Protein 5J2Y (pdb70)

Foldseek 3Di:
DPQQPLLVLVVVCVVVVHQLQRSQVLVPGHSVRSVCSNVGDRDDVVNVVVSVCVVVPNADSVNSVVVVD/DQCLCVLVVVCVVVVHQLQRSQVLVPAHSVRSVCVNVRDDDDVVNVVVVVCVVVVVADSVNSVVVVD

Sequence (136 aa):
TQPQNAFRAKATRTARRRESQETFWSRFGISQSCGSRFENGENLPFPIYLLLHFYIEGQITDRQLADLRRGPQNAFRAKATRTARRESQETFWSRFGISQSCGSRFENGENLPFPIYLLLHFYIEGQITDRQLADLRG

InterPro domains:
  IPR010982 Lambda repressor-like, DNA-binding domain superfamily [SSF47413] (17-58)
  IPR055172 RsaL-like, HTH domain [PF22495] (18-61)

B-factor: mean 52.58, std 37.65, range [19.37, 332.42]

Structure (mmCIF, N/CA/C/O backbone):
data_5J2Y
#
_entry.id   5J2Y
#
_cell.length_a   97.245
_cell.length_b   52.983
_cell.length_c   69.809
_cell.angle_alpha   90.00
_cell.angle_beta   90.00
_cell.angle_gamma   90.00
#
_symmetry.space_group_name_H-M   'P 21 21 2'
#
loop_
_entity.id
_entity.type
_entity.pdbx_description
1 polymer 'Regulatory protein'
2 polymer 'DNA (26-MER)'
3 polymer 'DNA (26-MER)'
4 water water
#
loop_
_atom_site.group_PDB
_atom_site.id
_atom_site.type_symbol
_atom_site.label_atom_id
_atom_site.label_alt_id
_atom_site.label_comp_id
_atom_site.label_asym_id
_atom_site.label_entity_id
_atom_site.label_seq_id
_atom_site.pdbx_PDB_ins_code
_atom_site.Cartn_x
_atom_site.Cartn_y
_atom_site.Cartn_z
_atom_site.occupancy
_atom_site.B_iso_or_equiv
_atom_site.auth_seq_id
_atom_site.auth_comp_id
_atom_site.auth_asym_id
_atom_site.auth_atom_id
_atom_site.pdbx_PDB_model_num
ATOM 1 N N . THR A 1 7 ? -12.419 -12.946 4.229 1.00 83.05 7 THR A N 1
ATOM 2 C CA . THR A 1 7 ? -13.729 -12.311 3.867 1.00 85.72 7 THR A CA 1
ATOM 3 C C . THR A 1 7 ? -13.663 -10.784 3.905 1.00 82.00 7 THR A C 1
ATOM 4 O O . THR A 1 7 ? -14.064 -10.112 2.948 1.00 86.81 7 THR A O 1
ATOM 5 N N . GLN A 1 8 ? -13.115 -10.274 5.011 1.00 73.43 8 GLN A N 1
ATOM 6 C CA . GLN A 1 8 ? -12.936 -8.834 5.290 1.00 62.74 8 GLN A CA 1
ATOM 7 C C . GLN A 1 8 ? -12.298 -7.930 4.186 1.00 55.92 8 GLN A C 1
ATOM 8 O O . GLN A 1 8 ? -12.713 -6.795 4.068 1.00 51.41 8 GLN A O 1
ATOM 11 N N . PRO A 1 9 ? -11.294 -8.390 3.395 1.00 60.26 9 PRO A N 1
ATOM 12 C CA . PRO A 1 9 ? -10.711 -7.368 2.462 1.00 59.03 9 PRO A CA 1
ATOM 13 C C . PRO A 1 9 ? -11.709 -6.731 1.463 1.00 51.74 9 PRO A C 1
ATOM 14 O O . PRO A 1 9 ? -11.533 -5.581 1.064 1.00 42.77 9 PRO A O 1
ATOM 18 N N . GLN A 1 10 ? -12.735 -7.487 1.079 1.00 53.68 10 GLN A N 1
ATOM 19 C CA . GLN A 1 10 ? -13.757 -7.014 0.140 1.00 50.32 10 GLN A CA 1
ATOM 20 C C . GLN A 1 10 ? -14.691 -6.000 0.775 1.00 44.06 10 GLN A C 1
ATOM 21 O O . GLN A 1 10 ? -15.280 -5.201 0.066 1.00 54.10 10 GLN A O 1
ATOM 24 N N . ASN A 1 11 ? -14.814 -6.021 2.101 1.00 38.95 11 ASN A N 1
ATOM 25 C CA . ASN A 1 11 ? -15.720 -5.118 2.848 1.00 39.35 11 ASN A CA 1
ATOM 26 C C . ASN A 1 11 ? -15.072 -3.920 3.512 1.00 35.29 11 ASN A C 1
ATOM 27 O O . ASN A 1 11 ? -15.728 -2.986 3.975 1.00 38.25 11 ASN A O 1
ATOM 40 N N . ALA A 1 13 ? -13.252 -1.445 2.510 1.00 27.57 13 ALA A N 1
ATOM 41 C CA . ALA A 1 13 ? -13.402 -0.141 1.911 1.00 32.61 13 ALA A CA 1
ATOM 42 C C . ALA A 1 13 ? -14.745 0.476 2.271 1.00 35.60 13 ALA A C 1
ATOM 43 O O . ALA A 1 13 ? -14.817 1.663 2.605 1.00 33.61 13 ALA A O 1
ATOM 45 N N . PHE A 1 14 ? -15.793 -0.346 2.278 1.00 32.34 14 PHE A N 1
ATOM 46 C CA . PHE A 1 14 ? -17.103 0.141 2.711 1.00 33.21 14 PHE A CA 1
ATOM 47 C C . PHE A 1 14 ? -17.108 0.557 4.179 1.00 36.26 14 PHE A C 1
ATOM 48 O O . PHE A 1 14 ? -17.752 1.548 4.556 1.00 38.16 14 PHE A O 1
ATOM 56 N N . ARG A 1 15 ? -16.381 -0.189 5.007 1.00 33.28 15 ARG A N 1
ATOM 57 C CA . ARG A 1 15 ? -16.278 0.142 6.420 1.00 37.64 15 ARG A CA 1
ATOM 58 C C . ARG A 1 15 ? -15.629 1.515 6.436 1.00 36.25 15 ARG A C 1
ATOM 59 O O . ARG A 1 15 ? -16.190 2.481 6.954 1.00 37.44 15 ARG A O 1
ATOM 67 N N . ALA A 1 16 ? -14.442 1.588 5.843 1.00 32.78 16 ALA A N 1
ATOM 68 C CA . ALA A 1 16 ? -13.702 2.854 5.715 1.00 33.49 16 ALA A CA 1
ATOM 69 C C . ALA A 1 16 ? -14.579 4.034 5.340 1.00 32.61 16 ALA A C 1
ATOM 70 O O . ALA A 1 16 ? -14.420 5.103 5.891 1.00 34.66 16 ALA A O 1
ATOM 72 N N . LYS A 1 17 ? -15.489 3.828 4.387 1.00 34.20 17 LYS A N 1
ATOM 73 C CA . LYS A 1 17 ? -16.441 4.855 3.964 1.00 34.16 17 LYS A CA 1
ATOM 74 C C . LYS A 1 17 ? -17.393 5.286 5.075 1.00 36.63 17 LYS A C 1
ATOM 75 O O . LYS A 1 17 ? -17.647 6.482 5.270 1.00 33.83 17 LYS A O 1
ATOM 81 N N . ALA A 1 18 ? -17.918 4.315 5.809 1.00 37.17 18 ALA A N 1
ATOM 82 C CA . ALA A 1 18 ? -18.788 4.623 6.951 1.00 36.25 18 ALA A CA 1
ATOM 83 C C . ALA A 1 18 ? -18.090 5.445 8.035 1.00 36.56 18 ALA A C 1
ATOM 84 O O . ALA A 1 18 ? -18.693 6.307 8.648 1.00 38.77 18 ALA A O 1
ATOM 86 N N . THR A 1 19 ? -16.821 5.150 8.303 1.00 39.37 19 THR A N 1
ATOM 87 C CA . THR A 1 19 ? -16.045 5.917 9.288 1.00 36.43 19 THR A CA 1
ATOM 88 C C . THR A 1 19 ? -15.961 7.363 8.828 1.00 33.19 19 THR A C 1
ATOM 89 O O . THR A 1 19 ? -16.341 8.286 9.540 1.00 36.46 19 THR A O 1
ATOM 93 N N . ARG A 1 20 ? -15.468 7.515 7.609 1.00 33.53 20 ARG A N 1
ATOM 94 C CA . ARG A 1 20 ? -15.222 8.816 6.953 1.00 33.25 20 ARG A CA 1
ATOM 95 C C . ARG A 1 20 ? -16.474 9.665 6.930 1.00 32.82 20 ARG A C 1
ATOM 96 O O . ARG A 1 20 ? -16.433 10.832 7.269 1.00 35.09 20 ARG A O 1
ATOM 104 N N . THR A 1 21 ? -17.563 9.071 6.450 1.00 37.54 21 THR A N 1
ATOM 105 C CA . THR A 1 21 ? -18.912 9.672 6.459 1.00 38.72 21 THR A CA 1
ATOM 106 C C . THR A 1 21 ? -19.299 10.152 7.866 1.00 41.52 21 THR A C 1
ATOM 107 O O . THR A 1 21 ? -19.692 11.305 8.068 1.00 40.03 21 THR A O 1
ATOM 111 N N . ALA A 1 22 ? -19.133 9.271 8.844 1.00 39.81 22 ALA A N 1
ATOM 112 C CA . ALA A 1 22 ? -19.464 9.603 10.228 1.00 39.97 22 ALA A CA 1
ATOM 113 C C . ALA A 1 22 ? -18.634 10.726 10.777 1.00 41.80 22 ALA A C 1
ATOM 114 O O . ALA A 1 22 ? -19.076 11.407 11.687 1.00 45.96 22 ALA A O 1
ATOM 116 N N . ARG A 1 23 ? -17.427 10.925 10.243 1.00 42.83 23 ARG A N 1
ATOM 117 C CA A ARG A 1 23 ? -16.562 12.032 10.682 0.50 40.11 23 ARG A CA 1
ATOM 118 C CA B ARG A 1 23 ? -16.560 12.033 10.685 0.50 39.35 23 ARG A CA 1
ATOM 119 C C . ARG A 1 23 ? -16.728 13.264 9.802 1.00 38.36 23 ARG A C 1
ATOM 120 O O . ARG A 1 23 ? -16.039 14.287 9.993 1.00 41.02 23 ARG A O 1
ATOM 135 N N . ARG A 1 24 ? -17.668 13.163 8.868 1.00 38.30 24 ARG A N 1
ATOM 136 C CA . ARG A 1 24 ? -17.970 14.205 7.920 1.00 41.44 24 ARG A CA 1
ATOM 137 C C . ARG A 1 24 ? -16.680 14.654 7.209 1.00 36.38 24 ARG A C 1
ATOM 138 O O . ARG A 1 24 ? -16.386 15.818 7.151 1.00 39.95 24 ARG A O 1
ATOM 141 N N . GLU A 1 25 ? -15.926 13.699 6.670 1.00 36.47 25 GLU A N 1
ATOM 142 C CA . GLU A 1 25 ? -14.695 14.000 5.915 1.00 35.69 25 GLU A CA 1
ATOM 143 C C . GLU A 1 25 ? -14.851 13.709 4.424 1.00 31.55 25 GLU A C 1
ATOM 144 O O . GLU A 1 25 ? -15.446 12.705 4.033 1.00 34.09 25 GLU A O 1
ATOM 150 N N . SER A 1 26 ? -14.297 14.576 3.594 1.00 27.36 26 SER A N 1
ATOM 151 C CA . SER A 1 26 ? -14.221 14.284 2.194 1.00 27.40 26 SER A CA 1
ATOM 152 C C . SER A 1 26 ? -13.310 13.043 1.916 1.00 28.46 26 SER A C 1
ATOM 153 O O . SER A 1 26 ? -12.442 12.689 2.710 1.00 28.40 26 SER A O 1
ATOM 156 N N . GLN A 1 27 ? -13.492 12.435 0.749 1.00 27.44 27 GLN A N 1
ATOM 157 C CA . GLN A 1 27 ? -12.582 11.426 0.245 1.00 26.48 27 GLN A CA 1
ATOM 158 C C . GLN A 1 27 ? -11.148 11.946 0.204 1.00 28.51 27 GLN A C 1
ATOM 159 O O . GLN A 1 27 ? -10.246 11.253 0.606 1.00 29.14 27 GLN A O 1
ATOM 165 N N . GLU A 1 28 ? -10.957 13.177 -0.253 1.00 29.57 28 GLU A N 1
ATOM 166 C CA . GLU A 1 28 ? -9.613 13.759 -0.343 1.00 32.20 28 GLU A CA 1
ATOM 167 C C . GLU A 1 28 ? -8.978 13.774 1.024 1.00 33.03 28 GLU A C 1
ATOM 168 O O . GLU A 1 28 ? -7.816 13.382 1.175 1.00 29.52 28 GLU A O 1
ATOM 174 N N . THR A 1 29 ? -9.752 14.240 2.014 1.00 32.36 29 THR A N 1
ATOM 175 C CA . THR A 1 29 ? -9.235 14.450 3.362 1.00 31.51 29 THR A CA 1
ATOM 176 C C . THR A 1 29 ? -8.867 13.080 3.941 1.00 30.69 29 THR A C 1
ATOM 177 O O . THR A 1 29 ? -7.782 12.860 4.405 1.00 32.75 29 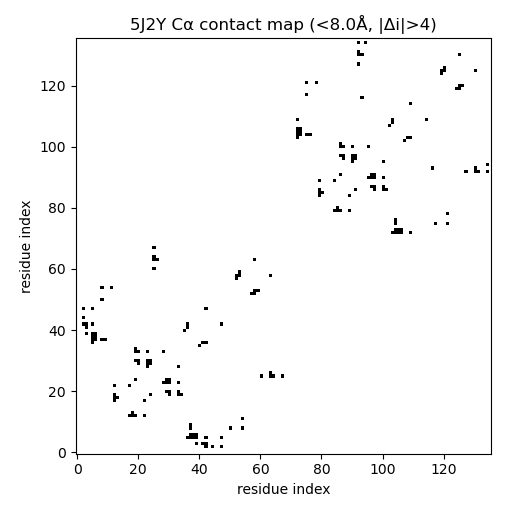THR A O 1
ATOM 181 N N . PHE A 1 30 ? -9.783 12.141 3.829 1.00 29.95 30 PHE A N 1
ATOM 182 C CA . PHE A 1 30 ? -9.629 10.840 4.446 1.00 27.77 30 PHE A CA 1
ATOM 183 C C . PHE A 1 30 ? -8.538 9.995 3.771 1.00 27.76 30 PHE A C 1
ATOM 184 O O . PHE A 1 30 ? -7.592 9.497 4.427 1.00 26.27 30 PHE A O 1
ATOM 192 N N . TRP A 1 31 ? -8.606 9.885 2.453 1.00 26.20 31 TRP A N 1
ATOM 193 C CA . TRP A 1 31 ? -7.681 8.990 1.770 1.00 26.18 31 TRP A CA 1
ATOM 194 C C . TRP A 1 31 ? -6.243 9.500 1.669 1.00 25.93 31 TRP A C 1
ATOM 195 O O . TRP A 1 31 ? -5.300 8.704 1.624 1.00 23.16 31 TRP A O 1
ATOM 206 N N . SER A 1 32 ? -6.079 10.816 1.724 1.00 26.10 32 SER A N 1
ATOM 207 C CA . SER A 1 32 ? -4.755 11.385 1.576 1.00 26.32 32 SER A CA 1
ATOM 208 C C . SER A 1 32 ? -3.886 11.195 2.802 1.00 27.55 32 SER A C 1
ATOM 209 O O . SER A 1 32 ? -2.676 11.279 2.682 1.00 32.46 32 SER A O 1
ATOM 212 N N . ARG A 1 33 ? -4.471 10.904 3.972 1.00 29.01 33 ARG A N 1
ATOM 213 C CA . ARG A 1 33 ? -3.652 10.544 5.166 1.00 26.63 33 ARG A CA 1
ATOM 214 C C . ARG A 1 33 ? -2.787 9.343 4.907 1.00 26.80 33 ARG A C 1
ATOM 215 O O . ARG A 1 33 ? -1.797 9.160 5.606 1.00 25.45 33 ARG A O 1
ATOM 223 N N . PHE A 1 34 ? -3.224 8.495 3.959 1.00 25.07 34 PHE A N 1
ATOM 224 C CA . PHE A 1 34 ? -2.520 7.275 3.560 1.00 25.88 34 PHE A CA 1
ATOM 225 C C . PHE A 1 34 ? -1.711 7.455 2.261 1.00 26.98 34 PHE A C 1
ATOM 226 O O . PHE A 1 34 ? -1.100 6.521 1.783 1.00 22.79 34 PHE A O 1
ATOM 234 N N . GLY A 1 35 ? -1.741 8.653 1.675 1.00 28.71 35 GLY A N 1
ATOM 235 C CA . GLY A 1 35 ? -1.100 8.880 0.389 1.00 26.92 35 GLY A CA 1
ATOM 236 C C . GLY A 1 35 ? -1.877 8.285 -0.769 1.00 28.87 35 GLY A C 1
ATOM 237 O O . GLY A 1 35 ? -1.313 7.933 -1.801 1.00 30.46 35 GLY A O 1
ATOM 238 N N . ILE A 1 36 ? -3.182 8.174 -0.588 1.00 28.69 36 ILE A N 1
ATO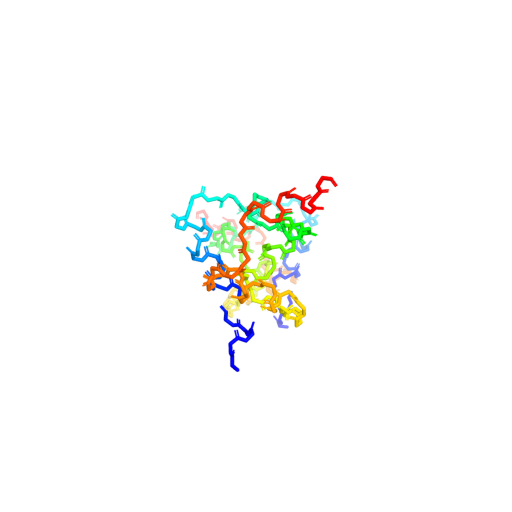M 239 C CA . ILE A 1 36 ? -4.058 7.612 -1.583 1.00 27.17 36 ILE A CA 1
ATOM 240 C C . ILE A 1 36 ? -4.894 8.758 -2.161 1.00 26.07 36 ILE A C 1
ATOM 241 O O . ILE A 1 36 ? -5.483 9.547 -1.437 1.00 28.05 36 ILE A O 1
ATOM 246 N N . SER A 1 37 ? -4.967 8.822 -3.474 1.00 24.58 37 SER A N 1
ATOM 247 C CA . SER A 1 37 ? -5.674 9.877 -4.141 1.00 23.47 37 SER A CA 1
ATOM 248 C C . SER A 1 37 ? -7.206 9.725 -3.992 1.00 23.52 37 SER A C 1
ATOM 249 O O . SER A 1 37 ? -7.743 8.630 -3.741 1.00 22.43 37 SER A O 1
ATOM 252 N N . GLN A 1 38 ? -7.878 10.846 -4.168 1.00 24.44 38 GLN A N 1
ATOM 253 C CA . GLN A 1 38 ? -9.323 10.906 -4.135 1.00 26.17 38 GLN A CA 1
ATOM 254 C C . GLN A 1 38 ? -9.965 9.901 -5.093 1.00 24.83 38 GLN A C 1
ATOM 255 O O . GLN A 1 38 ? -10.762 9.103 -4.660 1.00 25.19 38 GLN A O 1
ATOM 261 N N . SER A 1 39 ? -9.541 9.859 -6.353 1.00 25.21 39 SER A N 1
ATOM 262 C CA . SER A 1 39 ? -10.158 8.913 -7.337 1.00 26.28 39 SER A CA 1
ATOM 263 C C . SER A 1 39 ? -10.020 7.534 -6.892 1.00 24.37 39 SER A C 1
ATOM 264 O O . SER A 1 39 ? -10.898 6.738 -7.057 1.00 26.28 39 SER A O 1
ATOM 267 N N . CYS A 1 40 ? -8.854 7.231 -6.391 1.00 27.13 40 CYS A N 1
ATOM 268 C CA . CYS A 1 40 ? -8.558 5.893 -5.973 1.00 29.07 40 CYS A CA 1
ATOM 269 C C . CYS A 1 40 ? -9.424 5.548 -4.770 1.00 27.59 40 CYS A C 1
ATOM 270 O O . CYS A 1 40 ? -9.982 4.470 -4.680 1.00 28.72 40 CYS A O 1
ATOM 273 N N . GLY A 1 41 ? -9.582 6.497 -3.859 1.00 25.97 41 GLY A N 1
ATOM 274 C CA . GLY A 1 41 ? -10.474 6.296 -2.766 1.00 24.48 41 GLY A CA 1
ATOM 275 C C . GLY A 1 41 ? -11.875 6.017 -3.284 1.00 26.48 41 GLY A C 1
ATOM 276 O O . GLY A 1 41 ? -12.577 5.148 -2.750 1.00 24.73 41 GLY A O 1
ATOM 277 N N . SER A 1 42 ? -12.294 6.736 -4.324 1.00 24.96 42 SER A N 1
ATOM 278 C CA . SER A 1 42 ? -13.654 6.553 -4.874 1.00 25.88 42 SER A CA 1
ATOM 279 C C . SER A 1 42 ? -13.823 5.164 -5.428 1.00 25.21 42 SER A C 1
ATOM 280 O O . SER A 1 42 ? -14.845 4.504 -5.209 1.00 21.52 42 SER A O 1
ATOM 283 N N . ARG A 1 43 ? -12.835 4.713 -6.175 1.00 24.28 43 ARG A N 1
ATOM 284 C CA . ARG A 1 43 ? -12.940 3.368 -6.760 1.00 26.74 43 ARG A CA 1
ATOM 285 C C . ARG A 1 43 ? -12.935 2.288 -5.675 1.00 29.13 43 ARG A C 1
ATOM 286 O O . ARG A 1 43 ? -13.692 1.327 -5.773 1.00 32.09 43 ARG A O 1
ATOM 294 N N . PHE A 1 44 ? -12.155 2.465 -4.603 1.00 25.23 44 PHE A N 1
ATOM 295 C CA . PHE A 1 44 ? -12.171 1.466 -3.486 1.00 25.93 44 PHE A CA 1
ATOM 296 C C . PHE A 1 44 ? -13.535 1.395 -2.770 1.00 24.41 44 PHE A C 1
ATOM 297 O O . PHE A 1 44 ? -14.048 0.343 -2.502 1.00 25.44 44 PHE A O 1
ATOM 305 N N . GLU A 1 45 ? -14.083 2.551 -2.444 1.00 26.27 45 GLU A N 1
ATOM 306 C CA . GLU A 1 45 ? -15.378 2.664 -1.764 1.00 27.73 45 GLU A CA 1
ATOM 307 C C . GLU A 1 45 ? -16.562 2.099 -2.572 1.00 29.95 45 GLU A C 1
ATOM 308 O O . GLU A 1 45 ? -17.648 1.927 -2.028 1.00 35.56 45 GLU A O 1
ATOM 314 N N . ASN A 1 46 ? -16.337 1.857 -3.856 1.00 31.67 46 ASN A N 1
ATOM 315 C CA . ASN A 1 46 ? -17.325 1.300 -4.748 1.00 34.42 46 ASN A CA 1
ATOM 316 C C . ASN A 1 46 ? -16.932 -0.068 -5.253 1.00 36.59 46 ASN A C 1
ATOM 317 O O . ASN A 1 46 ? -17.448 -0.545 -6.263 1.00 35.32 46 ASN A O 1
ATOM 322 N N . GLY A 1 47 ? -16.003 -0.698 -4.535 1.00 37.81 47 GLY A N 1
ATOM 323 C CA . GLY A 1 47 ? -15.756 -2.123 -4.662 1.00 36.06 47 GLY A CA 1
ATOM 324 C C . GLY A 1 47 ? -14.701 -2.550 -5.641 1.00 38.21 47 GLY A C 1
ATOM 325 O O . GLY A 1 47 ? -14.681 -3.703 -6.041 1.00 34.48 47 GLY A O 1
ATOM 326 N N . GLU A 1 48 ? -13.812 -1.642 -6.039 1.00 39.24 48 GLU A N 1
ATOM 327 C CA . GLU A 1 48 ? -12.616 -2.076 -6.756 1.00 37.59 48 GLU A CA 1
ATOM 328 C C . GLU A 1 48 ? -11.768 -2.913 -5.771 1.00 41.37 48 GLU A C 1
ATOM 329 O O . GLU A 1 48 ? -11.813 -2.718 -4.538 1.00 36.81 48 GLU A O 1
ATOM 335 N N . ASN A 1 49 ? -10.995 -3.844 -6.312 1.00 44.21 49 ASN A N 1
ATOM 336 C CA . ASN A 1 49 ? -10.122 -4.650 -5.478 1.00 44.00 49 ASN A CA 1
ATOM 337 C C . ASN A 1 49 ? -9.178 -3.803 -4.607 1.00 36.68 49 ASN A C 1
ATOM 338 O O . ASN A 1 49 ? -8.376 -3.025 -5.106 1.00 33.40 49 ASN A O 1
ATOM 343 N N . LEU A 1 50 ? -9.281 -4.002 -3.307 1.00 30.73 50 LEU A N 1
ATOM 344 C CA . LEU A 1 50 ? -8.460 -3.324 -2.350 1.00 29.50 50 LEU A CA 1
ATOM 345 C C . LEU A 1 50 ? -7.143 -4.094 -2.259 1.00 27.25 50 LEU A C 1
ATOM 346 O O . LEU A 1 50 ? -7.135 -5.224 -1.843 1.00 27.11 50 LEU A O 1
ATOM 351 N N . PRO A 1 51 ? -6.031 -3.507 -2.694 1.00 26.87 51 PRO A N 1
ATOM 352 C CA . PRO A 1 51 ? -4.767 -4.202 -2.534 1.00 25.80 51 PRO A CA 1
ATOM 353 C C . PRO A 1 51 ? -4.441 -4.502 -1.048 1.00 26.92 51 PRO A C 1
ATOM 354 O O . PRO A 1 51 ? -4.833 -3.763 -0.150 1.00 27.14 51 PRO A O 1
ATOM 358 N N . PHE A 1 52 ? -3.732 -5.591 -0.794 1.00 27.82 52 PHE A N 1
ATOM 359 C CA . PHE A 1 52 ? -3.578 -6.062 0.573 1.00 28.68 52 PHE A CA 1
ATOM 360 C C . PHE A 1 52 ? -2.891 -5.034 1.491 1.00 27.57 52 PHE A C 1
ATOM 361 O O . PHE A 1 52 ? -3.373 -4.744 2.577 1.00 28.90 52 PHE A O 1
ATOM 369 N N . PRO A 1 53 ? -1.846 -4.375 1.012 1.00 28.03 53 PRO A N 1
ATOM 370 C CA . PRO A 1 53 ? -1.213 -3.407 1.924 1.00 27.21 53 PRO A CA 1
ATOM 371 C C . PRO A 1 53 ? -2.160 -2.293 2.389 1.00 28.04 53 PRO A C 1
ATOM 372 O O . PRO A 1 53 ? -2.084 -1.828 3.523 1.00 27.11 53 PRO A O 1
ATOM 376 N N . ILE A 1 54 ? -3.060 -1.864 1.514 1.00 28.52 54 ILE A N 1
ATOM 377 C CA . ILE A 1 54 ? -4.027 -0.808 1.870 1.00 26.91 54 ILE A CA 1
ATOM 378 C C . ILE A 1 54 ? -5.043 -1.389 2.832 1.00 24.35 54 ILE A C 1
ATOM 379 O O . ILE A 1 54 ? -5.513 -0.718 3.745 1.00 22.00 54 ILE A O 1
ATOM 384 N N . TYR A 1 55 ? -5.418 -2.640 2.609 1.00 24.09 55 TYR A N 1
ATOM 385 C CA . TYR A 1 55 ? -6.284 -3.349 3.565 1.00 23.06 55 TYR A CA 1
ATOM 386 C C . TYR A 1 55 ? -5.654 -3.356 4.956 1.00 22.96 55 TYR A C 1
ATOM 387 O O . TYR A 1 55 ? -6.315 -3.024 5.964 1.00 20.11 55 TYR A O 1
ATOM 396 N N . LEU A 1 56 ? -4.360 -3.686 5.022 1.00 22.83 56 LEU A N 1
ATOM 397 C CA . LEU A 1 56 ? -3.676 -3.729 6.323 1.00 21.05 56 LEU A CA 1
ATOM 398 C C . LEU A 1 56 ? -3.761 -2.352 6.989 1.00 21.15 56 LEU A C 1
ATOM 399 O O . LEU A 1 56 ? -4.097 -2.241 8.177 1.00 22.11 56 LEU A O 1
ATOM 404 N N . LEU A 1 57 ? -3.432 -1.291 6.241 1.00 20.49 57 LEU A N 1
ATOM 405 C CA . LEU A 1 57 ? -3.415 0.030 6.841 1.00 21.49 57 LEU A CA 1
ATOM 406 C C . LEU A 1 57 ? -4.781 0.447 7.322 1.00 22.31 57 LEU A C 1
ATOM 407 O O . LEU A 1 57 ? -4.892 1.080 8.371 1.00 26.61 57 LEU A O 1
ATOM 412 N N . LEU A 1 58 ? -5.811 0.194 6.514 1.00 20.81 58 LEU A N 1
ATOM 413 C CA . LEU A 1 58 ? -7.158 0.580 6.919 1.00 23.38 58 LEU A CA 1
ATOM 414 C C . LEU A 1 58 ? -7.557 -0.163 8.181 1.00 23.54 58 LEU A C 1
ATOM 415 O O . LEU A 1 58 ? -8.100 0.443 9.108 1.00 27.66 58 LEU A O 1
ATOM 420 N N . HIS A 1 59 ? -7.218 -1.441 8.232 1.00 24.95 59 HIS A N 1
ATOM 421 C CA . HIS A 1 59 ? -7.463 -2.269 9.425 1.00 27.73 59 HIS A CA 1
ATOM 422 C C . HIS A 1 59 ? -6.894 -1.653 10.712 1.00 27.80 59 HIS A C 1
ATOM 423 O O . HIS A 1 59 ? -7.608 -1.391 11.676 1.00 27.21 59 HIS A O 1
ATOM 430 N N . PHE A 1 60 ? -5.614 -1.359 10.689 1.00 26.89 60 PHE A N 1
ATOM 431 C CA . PHE A 1 60 ? -4.966 -0.823 11.880 1.00 27.46 60 PHE A CA 1
ATOM 432 C C . PHE A 1 60 ? -5.467 0.562 12.252 1.00 28.78 60 PHE A C 1
ATOM 433 O O . PHE A 1 60 ? -5.485 0.934 13.432 1.00 30.06 60 PHE A O 1
ATOM 441 N N . TYR A 1 61 ? -5.838 1.331 11.239 1.00 26.22 61 TYR A N 1
ATOM 442 C CA . TYR A 1 61 ? -6.393 2.657 11.461 1.00 26.78 61 TYR A CA 1
ATOM 443 C C . TYR A 1 61 ? -7.771 2.640 12.125 1.00 25.75 61 TYR A C 1
ATOM 444 O O . TYR A 1 61 ? -8.022 3.345 13.089 1.00 28.66 61 TYR A O 1
ATOM 453 N N . ILE A 1 62 ? -8.661 1.859 11.559 1.00 29.96 62 ILE A N 1
ATOM 454 C CA . ILE A 1 62 ? -10.038 1.762 12.032 1.00 32.87 62 ILE A CA 1
ATOM 455 C C . ILE A 1 62 ? -10.122 1.219 13.478 1.00 33.27 62 ILE A C 1
ATOM 456 O O . ILE A 1 62 ? -10.838 1.772 14.316 1.00 34.72 62 ILE A O 1
ATOM 461 N N . GLU A 1 63 ? -9.315 0.217 13.800 1.00 32.95 63 GLU A N 1
ATOM 462 C CA . GLU A 1 63 ? -9.255 -0.294 15.177 1.00 33.94 63 GLU A CA 1
ATOM 463 C C . GLU A 1 63 ? -8.532 0.674 16.171 1.00 34.53 63 GLU A C 1
ATOM 464 O O . GLU A 1 63 ? -8.491 0.446 17.374 1.00 37.62 63 GLU A O 1
ATOM 470 N N . GLY A 1 64 ? -8.039 1.805 15.684 1.00 32.39 64 GLY A N 1
ATOM 471 C CA . GLY A 1 64 ? -7.455 2.839 16.552 1.00 31.04 64 GLY A CA 1
ATOM 472 C C . GLY A 1 64 ? -5.977 2.668 16.816 1.00 31.96 64 GLY A C 1
ATOM 473 O O . GLY A 1 64 ? -5.408 3.385 17.606 1.00 38.23 64 GLY A O 1
ATOM 474 N N . GLN A 1 65 ? -5.333 1.727 16.153 1.00 33.84 65 GLN A N 1
ATOM 475 C CA . GLN A 1 65 ? -3.908 1.437 16.432 1.00 36.83 65 GLN A CA 1
ATOM 476 C C . GLN A 1 65 ? -2.923 2.382 15.759 1.00 32.56 65 GLN A C 1
ATOM 477 O O . GLN A 1 65 ? -1.793 2.455 16.163 1.00 36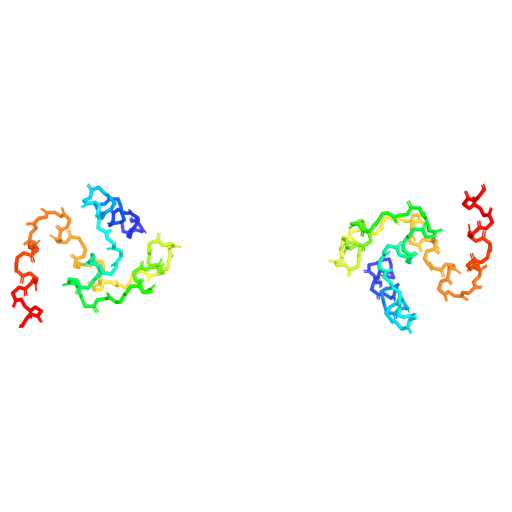.98 65 GLN A O 1
ATOM 483 N N . ILE A 1 66 ? -3.352 3.050 14.699 1.00 30.06 66 ILE A N 1
ATOM 484 C CA . ILE A 1 66 ? -2.609 4.096 14.010 1.00 27.94 66 ILE A CA 1
ATOM 485 C C . ILE A 1 66 ? -3.436 5.347 14.095 1.00 27.35 66 ILE A C 1
ATOM 486 O O . ILE A 1 66 ? -4.615 5.310 13.709 1.00 26.40 66 ILE A O 1
ATOM 491 N N . THR A 1 67 ? -2.816 6.453 14.521 1.00 26.51 67 THR A N 1
ATOM 492 C CA . THR A 1 67 ? -3.540 7.696 14.776 1.00 28.07 67 THR A CA 1
ATOM 493 C C . THR A 1 67 ? -3.314 8.732 13.673 1.00 28.87 67 THR A C 1
ATOM 494 O O . THR A 1 67 ? -2.291 8.731 12.991 1.00 29.88 67 THR A O 1
ATOM 498 N N . ASP A 1 68 ? -4.284 9.627 13.528 1.00 28.01 68 ASP A N 1
ATOM 499 C CA . ASP A 1 68 ? -4.201 10.709 12.580 1.00 29.07 68 ASP A CA 1
ATOM 500 C C . ASP A 1 68 ? -2.896 11.426 12.788 1.00 28.37 68 ASP A C 1
ATOM 501 O O . ASP A 1 68 ? -2.294 11.875 11.828 1.00 27.39 68 ASP A O 1
ATOM 506 N N . ARG A 1 69 ? -2.453 11.551 14.044 1.00 29.10 69 ARG A N 1
ATOM 507 C CA . ARG A 1 69 ? -1.255 12.353 14.334 1.00 28.42 69 ARG A CA 1
ATOM 508 C C . ARG A 1 69 ? 0.010 11.650 13.856 1.00 27.46 69 ARG A C 1
ATOM 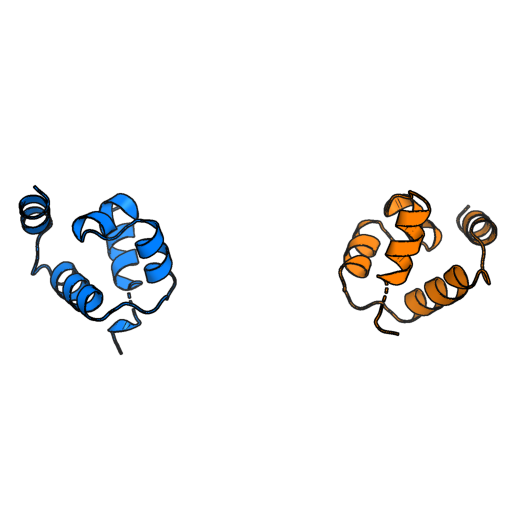509 O O . ARG A 1 69 ? 0.892 12.252 13.234 1.00 30.50 69 ARG A O 1
ATOM 517 N N . G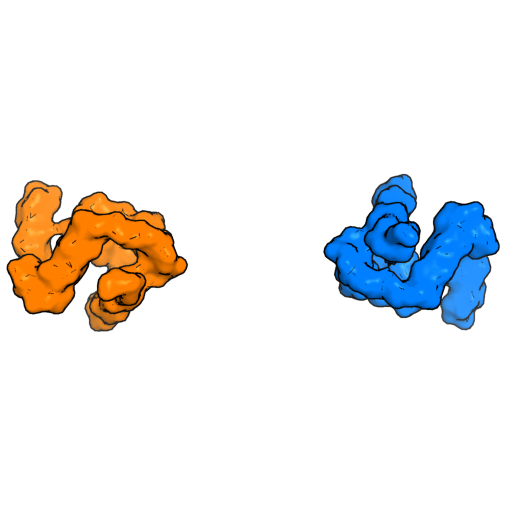LN A 1 70 ? 0.108 10.377 14.185 1.00 24.32 70 GLN A N 1
ATOM 518 C CA . GLN A 1 70 ? 1.119 9.541 13.581 1.00 25.41 70 GLN A CA 1
ATOM 519 C C . GLN A 1 70 ? 1.171 9.695 12.050 1.00 25.24 70 GLN A C 1
ATOM 520 O O . GLN A 1 70 ? 2.220 9.837 11.487 1.00 26.85 70 GLN A O 1
ATOM 526 N N . LEU A 1 71 ? 0.037 9.680 11.371 1.00 27.34 71 LEU A N 1
ATOM 527 C CA . LEU A 1 71 ? 0.070 9.781 9.883 1.00 27.57 71 LEU A CA 1
ATOM 528 C C . LEU A 1 71 ? 0.549 11.166 9.461 1.00 28.18 71 LEU A C 1
ATOM 529 O O . LEU A 1 71 ? 1.412 11.265 8.622 1.00 30.38 71 LEU A O 1
ATOM 534 N N . ALA A 1 72 ? -0.015 12.216 10.066 1.00 29.23 72 ALA A N 1
ATOM 535 C CA . ALA A 1 72 ? 0.417 13.604 9.829 1.00 29.55 72 ALA A CA 1
ATOM 536 C C . ALA A 1 72 ? 1.909 13.818 10.070 1.00 30.89 72 ALA A C 1
ATOM 537 O O . ALA A 1 72 ? 2.578 14.493 9.276 1.00 38.31 72 ALA A O 1
ATOM 539 N N . ASP A 1 73 ? 2.450 13.181 11.097 1.00 30.64 73 ASP A N 1
ATOM 540 C CA . ASP A 1 73 ? 3.913 13.247 11.331 1.00 31.32 73 ASP A CA 1
ATOM 541 C C . ASP A 1 73 ? 4.665 12.660 10.176 1.00 34.17 73 ASP A C 1
ATOM 542 O O . ASP A 1 73 ? 5.683 13.174 9.772 1.00 38.28 73 ASP A O 1
ATOM 547 N N . LEU A 1 74 ? 4.150 11.562 9.646 1.00 36.18 74 LEU A N 1
ATOM 548 C CA . LEU A 1 74 ? 4.809 10.855 8.544 1.00 33.68 74 LEU A CA 1
ATOM 549 C C . LEU A 1 74 ? 4.690 11.565 7.214 1.00 33.05 74 LEU A C 1
ATOM 550 O O . LEU A 1 74 ? 5.613 11.490 6.431 1.00 35.05 74 LEU A O 1
ATOM 555 N N . ARG A 1 75 ? 3.593 12.266 6.936 1.00 36.99 75 ARG A N 1
ATOM 556 C CA A ARG A 1 75 ? 3.501 13.099 5.703 0.50 39.78 75 ARG A CA 1
ATOM 557 C CA B ARG A 1 75 ? 3.543 13.026 5.664 0.50 42.43 75 ARG A CA 1
ATOM 558 C C . ARG A 1 75 ? 4.659 14.087 5.603 1.00 43.38 75 ARG A C 1
ATOM 559 O O . ARG A 1 75 ? 5.307 14.202 4.588 1.00 43.07 75 ARG A O 1
ATOM 574 N N . GLY A 1 76 ? 4.882 14.827 6.694 1.00 52.50 76 GLY A N 1
ATOM 575 C CA . GLY A 1 76 ? 5.794 15.997 6.686 1.00 63.49 76 GLY A CA 1
ATOM 576 C C . GLY A 1 76 ? 7.306 15.746 6.705 1.00 63.07 76 GLY A C 1
ATOM 577 O O . GLY A 1 76 ? 7.805 14.753 6.169 1.00 63.75 76 GLY A O 1
ATOM 578 N N . PRO B 1 9 ? -34.587 -7.615 -40.505 1.00 84.34 9 PRO B N 1
ATOM 579 C CA . PRO B 1 9 ? -35.609 -7.421 -39.488 1.00 85.64 9 PRO B CA 1
ATOM 580 C C . PRO B 1 9 ? -35.141 -6.492 -38.364 1.00 91.50 9 PRO B C 1
ATOM 581 O O . PRO B 1 9 ? -35.828 -5.522 -38.020 1.00 91.24 9 PRO B O 1
ATOM 582 N N . GLN B 1 10 ? -33.967 -6.788 -37.809 1.00 89.80 10 GLN B N 1
ATOM 583 C CA . GLN B 1 10 ? -33.503 -6.147 -36.572 1.00 91.41 10 GLN B CA 1
ATOM 584 C C . GLN 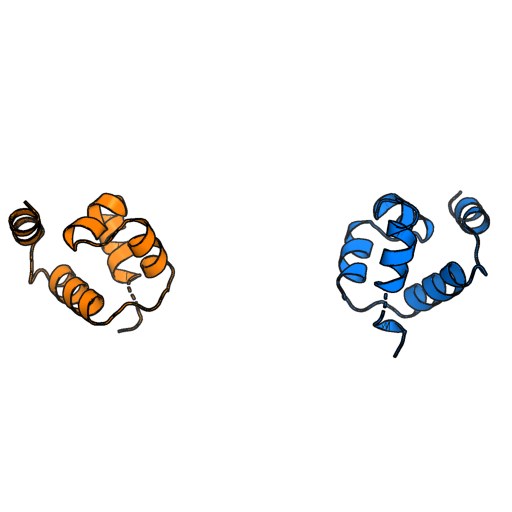B 1 10 ? -33.000 -4.697 -36.750 1.00 96.87 10 GLN B C 1
ATOM 585 O O . GLN B 1 10 ? -33.061 -3.898 -35.812 1.00 90.82 10 GLN B O 1
ATOM 587 N N . ASN B 1 11 ? -32.525 -4.360 -37.949 1.00 98.89 11 ASN B N 1
ATOM 588 C CA . ASN B 1 11 ? -31.931 -3.035 -38.218 1.00 89.19 11 ASN B CA 1
ATOM 589 C C . ASN B 1 11 ? -32.894 -1.983 -38.781 1.00 85.17 11 ASN B C 1
ATOM 590 O O . ASN B 1 11 ? -32.448 -0.909 -39.179 1.00 79.06 11 ASN B O 1
ATOM 600 N N . ALA B 1 13 ? -35.103 0.206 -37.663 1.00 67.61 13 ALA B N 1
ATOM 601 C CA . ALA B 1 13 ? -35.143 1.538 -37.060 1.00 71.68 13 ALA B CA 1
ATOM 602 C C . ALA B 1 13 ? -33.922 2.342 -37.475 1.00 68.07 13 ALA B C 1
ATOM 603 O O . ALA B 1 13 ? -34.038 3.541 -37.776 1.00 66.54 13 ALA B O 1
ATOM 605 N N . PHE B 1 14 ? -32.759 1.688 -37.474 1.00 70.56 14 PHE B N 1
ATOM 606 C CA . PHE B 1 14 ? -31.499 2.334 -37.899 1.00 71.56 14 PHE B CA 1
ATOM 607 C C . PHE B 1 14 ? -31.581 2.781 -39.358 1.00 65.76 14 PHE B C 1
ATOM 608 O O . PHE B 1 14 ? -31.154 3.878 -39.708 1.00 62.85 14 PHE B O 1
ATOM 610 N N . ARG B 1 15 ? -32.177 1.934 -40.194 1.00 70.52 15 ARG B N 1
ATOM 611 C CA . ARG B 1 15 ? -32.408 2.264 -41.608 1.00 74.58 15 ARG B CA 1
ATOM 612 C C . ARG B 1 15 ? -33.355 3.475 -41.719 1.00 74.70 15 ARG B C 1
ATOM 613 O O . ARG B 1 15 ? -33.093 4.436 -42.453 1.00 76.90 15 ARG B O 1
ATOM 618 N N . ALA B 1 16 ? -34.452 3.424 -40.969 1.00 75.50 16 ALA B N 1
ATOM 619 C CA . ALA B 1 16 ? -35.378 4.566 -40.849 1.00 71.11 16 ALA B CA 1
ATOM 620 C C . ALA B 1 16 ? -34.683 5.874 -40.471 1.00 64.50 16 ALA B C 1
ATOM 621 O O . ALA B 1 16 ? -35.022 6.941 -40.995 1.00 63.49 16 ALA B O 1
ATOM 623 N N . LYS B 1 17 ? -33.739 5.794 -39.544 1.00 63.24 17 LYS B N 1
ATOM 624 C CA . LYS B 1 17 ? -32.980 6.977 -39.125 1.00 65.97 17 LYS B CA 1
ATOM 625 C C . LYS B 1 17 ? -32.131 7.533 -40.269 1.00 65.85 17 LYS B C 1
ATOM 626 O O . LYS B 1 17 ? -32.065 8.755 -40.457 1.00 69.08 17 LYS B O 1
ATOM 632 N N . ALA B 1 18 ? -31.477 6.635 -41.008 1.00 59.91 18 ALA B N 1
ATOM 633 C CA . ALA B 1 18 ? -30.675 7.032 -42.172 1.00 63.08 18 ALA B CA 1
ATOM 634 C C . ALA B 1 18 ? -31.510 7.751 -43.250 1.00 60.10 18 ALA B C 1
ATOM 635 O O . ALA B 1 18 ? -31.055 8.707 -43.861 1.00 60.14 18 ALA B O 1
ATOM 637 N N . THR B 1 19 ? -32.731 7.297 -43.464 1.00 56.71 19 THR B N 1
ATOM 638 C CA . THR B 1 19 ? -33.626 7.964 -44.399 1.00 63.44 19 THR B CA 1
ATOM 639 C C . THR B 1 19 ? -33.925 9.389 -43.938 1.00 68.91 19 THR B C 1
ATOM 640 O O . THR B 1 19 ? -33.693 10.366 -44.662 1.00 66.03 19 THR B O 1
ATOM 644 N N . ARG B 1 20 ? -34.426 9.472 -42.708 1.00 69.58 20 ARG B N 1
ATOM 645 C CA . ARG B 1 20 ? -34.817 10.730 -42.046 1.00 71.22 20 ARG B CA 1
ATOM 646 C C . ARG B 1 20 ? -33.700 11.765 -42.049 1.00 67.87 20 ARG B C 1
ATOM 647 O O . ARG B 1 20 ? -33.921 12.937 -42.381 1.00 67.65 20 ARG B O 1
ATOM 655 N N . THR B 1 21 ? -32.517 11.327 -41.622 1.00 72.12 21 THR B N 1
ATOM 656 C CA . THR B 1 21 ? -31.296 12.170 -41.646 1.00 79.34 21 THR B CA 1
ATOM 657 C C . THR B 1 21 ? -31.000 12.673 -43.054 1.00 82.03 21 THR B C 1
ATOM 658 O O . THR B 1 21 ? -30.776 13.868 -43.258 1.00 85.32 21 THR B O 1
ATOM 662 N N . ALA B 1 22 ? -31.031 11.755 -44.022 1.00 81.00 22 ALA B N 1
ATOM 663 C CA . ALA B 1 22 ? -30.790 12.104 -45.427 1.00 79.38 22 ALA B CA 1
ATOM 664 C C . ALA B 1 22 ? -31.796 13.108 -45.960 1.00 78.51 22 ALA B C 1
ATOM 665 O O . ALA B 1 22 ? -31.485 13.835 -46.887 1.00 84.95 22 ALA B O 1
ATOM 667 N N . ARG B 1 23 ? -32.991 13.156 -45.377 1.00 74.20 23 ARG B N 1
ATOM 668 C CA . ARG B 1 23 ? -34.011 14.128 -45.806 1.00 72.69 23 ARG B CA 1
ATOM 669 C C . ARG B 1 23 ? -33.994 15.389 -44.946 1.00 71.57 23 ARG B C 1
ATOM 670 O O . ARG B 1 23 ? -34.827 16.307 -45.117 1.00 59.17 23 ARG B O 1
ATOM 675 N N . ARG B 1 24 ? -33.030 15.418 -44.027 1.00 74.54 24 ARG B N 1
ATOM 676 C CA . ARG B 1 24 ? -32.888 16.503 -43.057 1.00 81.96 24 ARG B CA 1
ATOM 677 C C . ARG B 1 24 ? -34.205 16.775 -42.323 1.00 82.00 24 ARG B C 1
ATOM 678 O O . ARG B 1 24 ? -34.672 17.911 -42.281 1.00 87.12 24 ARG B O 1
ATOM 679 N N . GLU B 1 25 ? -34.805 15.722 -41.772 1.00 75.57 25 GLU B N 1
ATOM 680 C CA . GLU B 1 25 ? -36.072 15.847 -41.012 1.00 76.89 25 GLU B CA 1
ATOM 681 C C . GLU B 1 25 ? -35.894 15.564 -39.520 1.00 65.10 25 GLU B C 1
ATOM 682 O O . GLU B 1 25 ? -35.175 14.642 -39.129 1.00 58.26 25 GLU B O 1
ATOM 688 N N . SER B 1 26 ? -36.545 16.369 -38.691 1.00 55.87 26 SER B N 1
ATOM 689 C CA . SER B 1 26 ? -36.603 16.081 -37.258 1.00 56.84 26 SER B CA 1
ATOM 690 C C . SER B 1 26 ? -37.329 14.749 -36.985 1.00 54.89 26 SER B C 1
ATOM 691 O O . SER B 1 26 ? -38.125 14.255 -37.805 1.00 59.21 26 SER B O 1
ATOM 694 N N . GLN B 1 27 ? -37.054 14.180 -35.818 1.00 51.10 27 GLN B N 1
ATOM 695 C CA . GLN B 1 27 ? -37.790 13.029 -35.340 1.00 44.52 27 GLN B CA 1
ATOM 696 C C . GLN B 1 27 ? -39.285 13.337 -35.304 1.00 43.82 27 GLN B C 1
ATOM 697 O O . GLN B 1 27 ? -40.090 12.522 -35.732 1.00 43.57 27 GLN B O 1
ATOM 703 N N . GLU B 1 28 ? -39.655 14.512 -34.819 1.00 43.46 28 GLU B N 1
ATOM 704 C CA . GLU B 1 28 ? -41.076 14.873 -34.729 1.00 47.32 28 GLU B CA 1
ATOM 705 C C . GLU B 1 28 ? -41.719 14.776 -36.095 1.00 45.19 28 GLU B C 1
ATOM 706 O O . GLU B 1 28 ? -42.784 14.166 -36.243 1.00 39.78 28 GLU B O 1
ATOM 712 N N . THR B 1 29 ? -41.047 15.373 -37.085 1.00 49.55 29 THR B N 1
ATOM 713 C CA . THR B 1 29 ? -41.570 15.483 -38.438 1.00 49.30 29 THR B CA 1
ATOM 714 C C . THR B 1 29 ? -41.716 14.085 -39.007 1.00 45.93 29 THR B C 1
ATOM 715 O O . THR B 1 29 ? -42.763 13.701 -39.488 1.00 43.95 29 THR B O 1
ATOM 719 N N . PHE B 1 30 ? -40.650 13.313 -38.917 1.00 48.84 30 PHE B N 1
ATOM 720 C CA . PHE B 1 30 ? -40.606 11.996 -39.541 1.00 51.01 30 PHE B CA 1
ATOM 721 C C . PHE B 1 30 ? -41.590 11.023 -38.881 1.00 51.81 30 PHE B C 1
ATOM 722 O O . PHE B 1 30 ? -42.398 10.363 -39.542 1.00 47.78 30 PHE B O 1
ATOM 730 N N . TRP B 1 31 ? -41.538 10.936 -37.560 1.00 49.20 31 TRP B N 1
ATOM 731 C CA . TRP B 1 31 ? -42.287 9.882 -36.906 1.00 41.28 31 TRP B CA 1
ATOM 732 C C . TRP B 1 31 ? -43.767 10.155 -36.829 1.00 37.38 31 TRP B C 1
ATOM 733 O O . TRP B 1 31 ? -44.579 9.237 -36.775 1.00 42.30 31 TRP B O 1
ATOM 744 N N . SER B 1 32 ? -44.131 11.411 -36.858 1.00 36.98 32 SER B N 1
ATOM 745 C CA . SER B 1 32 ? -45.542 11.761 -36.698 1.00 37.45 32 SER B CA 1
ATOM 746 C C . SER B 1 32 ? -46.369 11.449 -37.949 1.00 40.20 32 SER B C 1
ATOM 747 O O . SER B 1 32 ? -47.589 11.339 -37.851 1.00 39.28 32 SER B O 1
ATOM 750 N N . ARG B 1 33 ? -45.723 11.243 -39.102 1.00 41.81 33 ARG B N 1
ATOM 751 C CA . ARG B 1 33 ? -46.444 10.739 -40.319 1.00 44.65 33 ARG B CA 1
ATOM 752 C C . ARG B 1 33 ? -47.124 9.401 -40.064 1.00 41.94 33 ARG B C 1
ATOM 753 O O . ARG B 1 33 ? -48.095 9.056 -40.741 1.00 38.28 33 ARG B O 1
ATOM 761 N N . PHE B 1 34 ? -46.552 8.646 -39.125 1.00 40.55 34 PHE B N 1
ATOM 762 C CA . PHE B 1 34 ? -47.049 7.344 -38.737 1.00 39.55 34 PHE B CA 1
ATOM 763 C C . PHE B 1 34 ? -47.868 7.383 -37.436 1.00 41.06 34 PHE B C 1
ATOM 764 O O . PHE B 1 34 ? -48.371 6.360 -36.997 1.00 38.10 34 PHE B O 1
ATOM 772 N N . GLY B 1 35 ? -48.037 8.560 -36.839 1.00 46.54 35 GLY B N 1
ATOM 773 C CA . GLY B 1 35 ? -48.793 8.691 -35.575 1.00 44.18 35 GLY B CA 1
ATOM 774 C C . GLY B 1 35 ? -47.952 8.238 -34.396 1.00 44.79 35 GLY B C 1
ATOM 775 O O . GLY B 1 35 ? -48.471 7.749 -33.392 1.00 45.21 35 GLY B O 1
ATOM 776 N N . ILE B 1 36 ? -46.640 8.387 -34.553 1.00 39.30 36 ILE B N 1
ATOM 777 C CA . ILE B 1 36 ? -45.682 7.988 -33.562 1.00 35.76 36 ILE B CA 1
ATOM 778 C C . ILE B 1 36 ? -45.008 9.242 -32.983 1.00 36.13 36 ILE B C 1
ATOM 779 O O . ILE B 1 36 ? -44.512 10.092 -33.709 1.00 34.60 36 ILE B O 1
ATOM 784 N N . SER B 1 37 ? -44.951 9.324 -31.670 1.00 30.51 37 SER B N 1
ATOM 785 C CA . SER B 1 37 ? -44.395 10.475 -31.029 1.00 30.05 37 SER B CA 1
ATOM 786 C C . SER B 1 37 ? -42.877 10.566 -31.180 1.00 33.36 37 SER B C 1
ATOM 787 O O . SER B 1 37 ? -42.169 9.573 -31.397 1.00 35.34 37 SER B O 1
ATOM 790 N N . GLN B 1 38 ? -42.392 11.788 -31.040 1.00 32.88 38 GLN B N 1
ATOM 791 C CA . GLN B 1 38 ? -40.984 12.045 -31.021 1.00 36.71 38 GLN B CA 1
ATOM 792 C C . GLN B 1 38 ? -40.215 11.117 -30.082 1.00 37.75 38 GLN B C 1
ATOM 793 O O . GLN B 1 38 ? -39.252 10.507 -30.506 1.00 38.66 38 GLN B O 1
ATOM 799 N N . SER B 1 39 ? -40.609 11.025 -28.808 1.00 38.81 39 SER B N 1
ATOM 800 C CA . SER B 1 39 ? -39.833 10.211 -27.846 1.00 40.29 39 SER B CA 1
ATOM 801 C C . SER B 1 39 ? -39.756 8.816 -28.327 1.00 33.19 39 SER B C 1
ATOM 802 O O . SER B 1 39 ? -38.779 8.166 -28.155 1.00 40.19 39 SER B O 1
ATOM 805 N N . CYS B 1 40 ? -40.863 8.341 -28.825 1.00 32.70 40 CYS B N 1
ATOM 806 C CA . CYS B 1 40 ? -40.996 6.966 -29.236 1.00 39.36 40 CYS B CA 1
ATOM 807 C C . CYS B 1 40 ? -40.096 6.743 -30.435 1.00 43.19 40 CYS B C 1
ATOM 808 O O . CYS B 1 40 ? -39.356 5.751 -30.508 1.00 43.02 40 CYS B O 1
ATOM 811 N N . GLY B 1 41 ? -40.085 7.713 -31.341 1.00 41.47 41 GLY B N 1
ATOM 812 C CA . GLY B 1 41 ? -39.139 7.660 -32.409 1.00 43.35 41 GLY B CA 1
ATOM 813 C C . GLY B 1 41 ? -37.724 7.536 -31.873 1.00 44.53 41 GLY B C 1
ATOM 814 O O . GLY B 1 41 ? -36.927 6.733 -32.380 1.00 43.66 41 GLY B O 1
ATOM 815 N N . SER B 1 42 ? -37.412 8.328 -30.850 1.00 45.04 42 SER B N 1
ATOM 816 C CA . SER B 1 42 ? -36.049 8.370 -30.294 1.00 48.24 42 SER B CA 1
ATOM 817 C C . SER B 1 42 ? -35.661 7.020 -29.748 1.00 48.53 42 SER B C 1
ATOM 818 O O . SER B 1 42 ? -34.556 6.544 -29.951 1.00 51.96 42 SER B O 1
ATOM 821 N N . ARG B 1 43 ? -36.569 6.408 -29.015 1.00 55.26 43 ARG B N 1
ATOM 822 C CA . ARG B 1 43 ? -36.270 5.112 -28.432 1.00 56.44 43 ARG B CA 1
ATOM 823 C C . ARG B 1 43 ? -36.066 4.041 -29.515 1.00 59.58 43 ARG B C 1
ATOM 824 O O . ARG B 1 43 ? -35.175 3.207 -29.375 1.00 66.74 43 ARG B O 1
ATOM 832 N N . PHE B 1 44 ? -36.857 4.076 -30.592 1.00 55.42 44 PHE B N 1
ATOM 833 C CA . PHE B 1 44 ? -36.682 3.095 -31.692 1.00 51.57 44 PHE B CA 1
ATOM 834 C C . PHE B 1 44 ? -35.314 3.240 -32.375 1.00 55.22 44 PHE B C 1
ATOM 835 O O . PHE B 1 44 ? -34.609 2.247 -32.604 1.00 47.63 44 PHE B O 1
ATOM 843 N N . GLU B 1 45 ? -34.959 4.478 -32.702 1.00 52.15 45 GLU B N 1
ATOM 844 C CA . GLU B 1 45 ? -33.701 4.778 -33.387 1.00 57.66 45 GLU B CA 1
ATOM 845 C C . GLU B 1 45 ? -32.452 4.428 -32.578 1.00 64.36 45 GLU B C 1
ATOM 846 O O . GLU B 1 45 ? -31.347 4.410 -33.114 1.00 70.23 45 GLU B O 1
ATOM 852 N N . ASN B 1 46 ? -32.632 4.186 -31.287 1.00 72.00 46 ASN B N 1
ATOM 853 C CA . ASN B 1 46 ? -31.535 3.832 -30.393 1.00 67.76 46 ASN B CA 1
ATOM 854 C C . ASN B 1 46 ? -31.695 2.412 -29.861 1.00 66.60 46 ASN B C 1
ATOM 855 O O . ASN B 1 46 ? -31.110 2.052 -28.850 1.00 61.61 46 ASN B O 1
ATOM 860 N N . GLY B 1 47 ? -32.517 1.625 -30.556 1.00 65.12 47 GLY B N 1
ATOM 861 C CA . GLY B 1 47 ? -32.530 0.171 -30.408 1.00 64.16 47 GLY B CA 1
ATOM 862 C C . GLY B 1 47 ? -33.567 -0.453 -29.507 1.00 63.05 47 GLY B C 1
ATOM 863 O O . GLY B 1 47 ? -33.438 -1.621 -29.161 1.00 64.03 47 GLY B O 1
ATOM 864 N N . GLU B 1 48 ? -34.593 0.294 -29.119 1.00 63.01 48 GLU B N 1
ATOM 865 C CA . GLU B 1 48 ? -35.731 -0.323 -28.424 1.00 61.74 48 GLU B CA 1
ATOM 866 C C . GLU B 1 48 ? -36.449 -1.264 -29.411 1.00 65.56 48 GLU B C 1
ATOM 867 O O . GLU B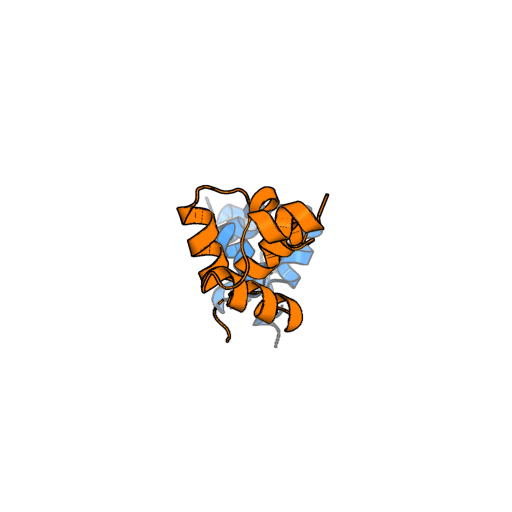 1 48 ? -36.408 -1.043 -30.643 1.00 54.50 48 GLU B O 1
ATOM 873 N N . ASN B 1 49 ? -37.085 -2.308 -28.863 1.00 67.67 49 ASN B N 1
ATOM 874 C CA . ASN B 1 49 ? -37.856 -3.272 -29.650 1.00 69.07 49 ASN B CA 1
ATOM 875 C C . ASN B 1 49 ? -38.888 -2.564 -30.520 1.00 68.94 49 ASN B C 1
ATOM 876 O O . ASN B 1 49 ? -39.790 -1.872 -30.037 1.00 73.50 49 ASN B O 1
ATOM 881 N N . LEU B 1 50 ? -38.745 -2.769 -31.814 1.00 62.10 50 LEU B N 1
ATOM 882 C CA . LEU B 1 50 ? -39.624 -2.184 -32.794 1.00 56.38 50 LEU B CA 1
ATOM 883 C C . LEU B 1 50 ? -40.851 -3.098 -32.895 1.00 50.47 50 LEU B C 1
ATOM 884 O O . LEU B 1 50 ? -40.727 -4.246 -33.281 1.00 48.72 50 LEU B O 1
ATOM 889 N N . PRO B 1 51 ? -42.037 -2.619 -32.492 1.00 42.52 51 PRO B N 1
ATOM 890 C CA . PRO B 1 51 ? -43.198 -3.486 -32.603 1.00 39.22 51 PRO B CA 1
ATOM 891 C C . PRO B 1 51 ? -43.484 -3.846 -34.077 1.00 41.63 51 PRO B C 1
ATOM 892 O O . PRO B 1 51 ? -43.203 -3.063 -34.985 1.00 36.37 51 PRO B O 1
ATOM 896 N N . PHE B 1 52 ? -44.071 -5.008 -34.319 1.00 40.76 52 PHE B N 1
ATOM 897 C CA . PHE B 1 52 ? -44.169 -5.476 -35.699 1.00 41.65 52 PHE B CA 1
ATOM 898 C C . PHE B 1 52 ? -44.984 -4.508 -36.599 1.00 41.61 52 PHE B C 1
ATOM 899 O O . PHE B 1 52 ? -44.567 -4.197 -37.699 1.00 40.49 52 PHE B O 1
ATOM 907 N N . PRO B 1 53 ? -46.121 -4.000 -36.114 1.00 41.04 53 PRO B N 1
ATOM 908 C CA . PRO B 1 53 ? -46.904 -3.158 -37.014 1.00 40.93 53 PRO B CA 1
ATOM 909 C C . PRO B 1 53 ? -46.113 -1.940 -37.506 1.00 43.57 53 PRO B C 1
ATOM 910 O O . PRO B 1 53 ? -46.266 -1.511 -38.629 1.00 47.32 53 PRO B O 1
ATOM 914 N N . ILE B 1 54 ? -45.254 -1.409 -36.665 1.00 43.28 54 ILE B N 1
ATOM 915 C CA . ILE B 1 54 ? -44.444 -0.262 -37.038 1.00 41.73 54 ILE B CA 1
ATOM 916 C C . ILE B 1 54 ? -43.366 -0.700 -38.000 1.00 42.59 54 ILE B C 1
ATOM 917 O O . ILE B 1 54 ? -42.981 0.027 -38.902 1.00 48.03 54 ILE B O 1
ATOM 922 N N . TYR B 1 55 ? -42.826 -1.876 -37.769 1.00 43.33 55 TYR B N 1
ATOM 923 C CA . TYR B 1 55 ? -41.879 -2.468 -38.707 1.00 44.61 55 TYR B CA 1
ATOM 924 C C . TYR B 1 55 ? -42.517 -2.580 -40.114 1.00 41.42 55 TYR B C 1
ATOM 925 O O . TYR B 1 55 ? -41.893 -2.211 -41.103 1.00 34.10 55 TYR B O 1
ATOM 934 N N . LEU B 1 56 ? -43.761 -3.059 -40.170 1.00 37.03 56 LEU B N 1
ATOM 935 C CA . LEU B 1 56 ? -44.483 -3.197 -41.446 1.00 38.90 56 LEU B CA 1
ATOM 936 C C . LEU B 1 56 ? -44.598 -1.844 -42.141 1.00 41.05 56 LEU B C 1
ATOM 937 O O . LEU B 1 56 ? -44.235 -1.711 -43.314 1.00 42.20 56 LEU B O 1
ATOM 942 N N . LEU B 1 57 ? -45.028 -0.829 -41.396 1.00 38.61 57 LEU B N 1
ATOM 943 C CA . LEU B 1 57 ? -45.197 0.485 -41.983 1.00 39.60 57 LEU B CA 1
ATOM 944 C C . LEU B 1 57 ? -43.883 1.066 -42.470 1.00 40.06 57 LEU B C 1
ATOM 945 O O . LEU B 1 57 ? -43.822 1.677 -43.529 1.00 35.52 57 LEU B O 1
ATOM 950 N N . LEU B 1 58 ? -42.836 0.924 -41.682 1.00 42.79 58 LEU B N 1
ATOM 951 C CA . LEU B 1 58 ? -41.541 1.466 -42.120 1.00 45.27 58 LEU B CA 1
ATOM 952 C C . LEU B 1 58 ? -41.074 0.759 -43.383 1.00 48.89 58 LEU B C 1
ATOM 953 O O . LEU B 1 58 ? -40.572 1.399 -44.305 1.00 53.38 58 LEU B O 1
ATOM 958 N N . HIS B 1 59 ? -41.248 -0.562 -43.405 1.00 45.59 59 HIS B N 1
ATOM 959 C CA . HIS B 1 59 ? -40.880 -1.376 -44.557 1.00 44.75 59 HIS B CA 1
ATOM 960 C C . HIS B 1 59 ? -41.513 -0.845 -45.841 1.00 45.24 59 HIS B C 1
ATOM 961 O O . HIS B 1 59 ? -40.811 -0.499 -46.789 1.00 41.14 59 HIS B O 1
ATOM 968 N N . PHE B 1 60 ? -42.842 -0.762 -45.850 1.00 39.55 60 PHE B N 1
ATOM 969 C CA . PHE B 1 60 ? -43.546 -0.349 -47.037 1.00 40.45 60 PHE B CA 1
ATOM 970 C C . PHE B 1 60 ? -43.218 1.106 -47.447 1.00 43.55 60 PHE B C 1
ATOM 971 O O . PHE B 1 60 ? -43.249 1.458 -48.620 1.00 40.69 60 PHE B O 1
ATOM 979 N N . TYR B 1 61 ? -42.919 1.945 -46.468 1.00 42.12 61 TYR B N 1
ATOM 980 C CA . TYR B 1 61 ? -42.563 3.339 -46.721 1.00 39.97 61 TYR B CA 1
ATOM 981 C C . TYR B 1 61 ? -41.211 3.464 -47.405 1.00 44.26 61 TYR B C 1
ATOM 982 O O . TYR B 1 61 ? -41.043 4.205 -48.340 1.00 42.29 61 TYR B O 1
ATOM 991 N N . ILE B 1 62 ? -40.228 2.780 -46.856 1.00 47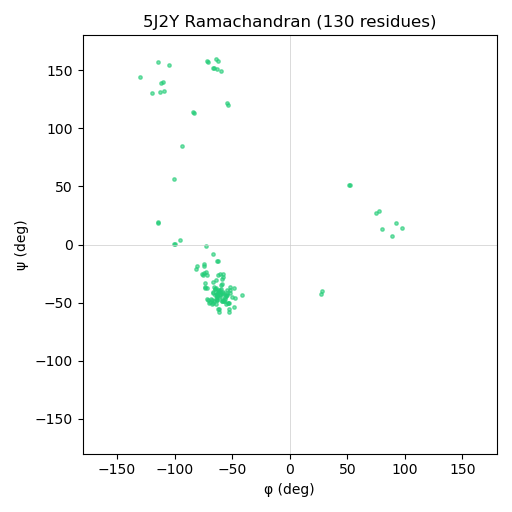.26 62 ILE B N 1
ATOM 992 C CA . ILE B 1 62 ? -38.857 2.870 -47.322 1.00 50.40 62 ILE B CA 1
ATOM 993 C C . ILE B 1 62 ? -38.737 2.322 -48.761 1.00 49.17 62 ILE B C 1
ATOM 994 O O . ILE B 1 62 ? -38.026 2.893 -49.580 1.00 43.32 62 ILE B O 1
ATOM 999 N N . GLU B 1 63 ? -39.462 1.252 -49.076 1.00 45.10 63 GLU B N 1
ATOM 1000 C CA . GLU B 1 63 ? -39.586 0.813 -50.486 1.00 48.53 63 GLU B CA 1
ATOM 1001 C C . GLU B 1 63 ? -40.360 1.786 -51.424 1.00 47.33 63 GLU B C 1
ATOM 1002 O O . GLU B 1 63 ? -40.429 1.558 -52.628 1.00 47.44 63 GLU B O 1
ATOM 1008 N N . GLY B 1 64 ? -40.980 2.822 -50.877 1.00 44.97 64 GLY B N 1
ATOM 1009 C CA . GLY B 1 64 ? -41.807 3.737 -51.672 1.00 41.69 64 GLY B CA 1
ATOM 1010 C C . GLY B 1 64 ? -43.198 3.206 -51.968 1.00 41.54 64 GLY B C 1
ATOM 1011 O O . GLY B 1 64 ? -43.899 3.749 -52.806 1.00 47.47 64 GLY B O 1
ATOM 1012 N N . GLN B 1 65 ? -43.630 2.148 -51.292 1.00 42.51 65 GLN B N 1
ATOM 1013 C CA . GLN B 1 65 ? -44.962 1.586 -51.573 1.00 39.67 65 GLN B CA 1
ATOM 1014 C C . GLN B 1 65 ? -46.112 2.333 -50.915 1.00 38.96 65 GLN B C 1
ATOM 1015 O O . GLN B 1 65 ? -47.266 2.151 -51.285 1.00 34.17 65 GLN B O 1
ATOM 1021 N N . ILE B 1 66 ? -45.790 3.124 -49.901 1.00 44.05 66 ILE B N 1
ATOM 1022 C CA . ILE B 1 66 ? -46.711 4.134 -49.344 1.00 42.64 66 ILE B CA 1
ATOM 1023 C C . ILE B 1 66 ? -45.945 5.460 -49.264 1.00 41.34 66 ILE B C 1
ATOM 1024 O O . ILE B 1 66 ? -44.727 5.484 -49.052 1.00 45.98 66 ILE B O 1
ATOM 1029 N N . THR B 1 67 ? -46.652 6.554 -49.513 1.00 38.07 67 THR B N 1
ATOM 1030 C CA . THR B 1 67 ? -46.003 7.857 -49.754 1.00 39.64 67 THR B CA 1
ATOM 1031 C C . THR B 1 67 ? -46.298 8.883 -48.681 1.00 38.09 67 THR B C 1
ATOM 1032 O O . THR B 1 67 ? -47.330 8.832 -48.040 1.00 38.33 67 THR B O 1
ATOM 1036 N N . ASP B 1 68 ? -45.413 9.863 -48.569 1.00 39.63 68 ASP B N 1
ATOM 1037 C CA . ASP B 1 68 ? -45.601 10.965 -47.642 1.00 39.32 68 ASP B CA 1
ATOM 1038 C C . ASP B 1 68 ? -46.952 11.580 -47.832 1.00 41.81 68 ASP B C 1
ATOM 1039 O O . ASP B 1 68 ? -47.592 11.936 -46.857 1.00 44.08 68 ASP B O 1
ATOM 1044 N N . ARG B 1 69 ? -47.384 11.698 -49.090 1.00 39.52 69 ARG B N 1
ATOM 1045 C CA . ARG B 1 69 ? -48.600 12.405 -49.395 1.00 38.28 69 ARG B CA 1
ATOM 1046 C C . ARG B 1 69 ? -49.789 11.596 -48.909 1.00 34.78 69 ARG B C 1
ATOM 1047 O O . ARG B 1 69 ? -50.723 12.130 -48.308 1.00 32.05 69 ARG B O 1
ATOM 1055 N N . GLN B 1 70 ? -49.782 10.318 -49.244 1.00 35.27 70 GLN B N 1
ATOM 1056 C CA . GLN B 1 70 ? -50.788 9.396 -48.702 1.00 37.26 70 GLN B CA 1
ATOM 1057 C C . GLN B 1 70 ? -50.903 9.506 -47.174 1.00 35.56 70 GLN B C 1
ATOM 1058 O O . GLN B 1 70 ? -52.000 9.591 -46.634 1.00 28.85 70 GLN B O 1
ATOM 1064 N N . LEU B 1 71 ? -49.773 9.549 -46.474 1.00 36.97 71 LEU B N 1
ATOM 1065 C CA . LEU B 1 71 ? -49.836 9.590 -44.983 1.00 40.19 71 LEU B CA 1
ATOM 1066 C C . LEU B 1 71 ? -50.404 10.916 -44.501 1.00 38.25 71 LEU B C 1
ATOM 1067 O O . LEU B 1 71 ? -51.318 10.921 -43.693 1.00 42.53 71 LEU B O 1
ATOM 1072 N N . ALA B 1 72 ? -49.900 12.022 -45.062 1.00 38.60 72 ALA B N 1
ATOM 1073 C CA . ALA B 1 72 ? -50.424 13.382 -44.783 1.00 37.69 72 ALA B CA 1
ATOM 1074 C C . ALA B 1 72 ? -51.918 13.499 -45.024 1.00 39.20 72 ALA B C 1
ATOM 1075 O O . ALA B 1 72 ? -52.644 14.099 -44.221 1.00 39.68 72 ALA B O 1
ATOM 1077 N N . ASP B 1 73 ? -52.386 12.892 -46.104 1.00 38.19 73 ASP B N 1
ATOM 1078 C CA . ASP B 1 73 ? -53.821 12.916 -46.396 1.00 38.68 73 ASP B CA 1
ATOM 1079 C C . ASP B 1 73 ? -54.596 12.224 -45.316 1.00 41.38 73 ASP B C 1
ATOM 1080 O O . ASP B 1 73 ? -55.666 12.665 -44.951 1.00 43.19 73 ASP B O 1
ATOM 1085 N N . LEU B 1 74 ? -54.057 11.121 -44.815 1.00 46.02 74 LEU B N 1
ATOM 1086 C CA . LEU B 1 74 ? -54.739 10.341 -43.771 1.00 44.49 74 LEU B CA 1
ATOM 1087 C C . LEU B 1 74 ? -54.717 11.010 -42.391 1.00 46.01 74 LEU B C 1
ATOM 1088 O O . LEU B 1 74 ? -55.698 10.955 -41.661 1.00 44.05 74 LEU B O 1
ATOM 1093 N N . ARG B 1 75 ? -53.617 11.673 -42.066 1.00 46.06 75 ARG B N 1
ATOM 1094 C CA . ARG B 1 75 ? -53.437 12.322 -40.759 1.00 50.86 75 ARG B CA 1
ATOM 1095 C C . ARG B 1 75 ? -54.317 13.579 -40.606 1.00 49.69 75 ARG B C 1
ATOM 1096 O O . ARG B 1 75 ? -54.684 13.927 -39.512 1.00 51.25 75 ARG B O 1
ATOM 1100 N N . GLY B 1 76 ? -54.672 14.231 -41.709 1.00 56.41 76 GLY B N 1
ATOM 1101 C CA . GLY B 1 76 ? -55.503 15.438 -41.666 1.00 59.06 76 GLY B CA 1
ATOM 1102 C C . GLY B 1 76 ? -56.986 15.100 -41.556 1.00 60.63 76 GLY B C 1
ATOM 1103 O O . GLY B 1 76 ? -57.429 14.035 -41.999 1.00 64.83 76 GLY B O 1
#

Radius of gyration: 29.32 Å; Cα contacts (8 Å, |Δi|>4): 104; chains: 2; bounding box: 61×29×68 Å

Secondary structure (DSSP, 8-state):
-GGG--HHHHHHHHHTT--HHHHHHTTT--HHHHHHHHTT----HHHHHHHHHHHTTSS-HHHHHHHH-/----HHHHHHHHHTT--HHHHHHTTT--HHHHHHHHTT----HHHHHHHHHHHTTSS-HHHHHHHH-

Organism: Pseudomonas aeruginosa (NCBI:txid287)

Nearest PDB structures (foldseek):
  5j2y-assembly2_B  TM=1.002E+00  e=2.527E-09  Pseudomonas aeruginosa
  4pu8-assembly1_B  TM=7.949E-01  e=5.326E-01  Shewanella oneidensis MR-1
  4fbi-assembly2_C  TM=6.797E-01  e=8.805E-01  Enterobacter sp. RFL1396
  8ezt-assembly1_D-2  TM=7.307E-01  e=1.367E+00  Legionella pneumophila
  3eus-assembly1_B  TM=5.870E-01  e=2.122E+00  Ruegeria pomeroyi

Solvent-accessible surface area: 8784 Å² total